Protein AF-A0A3D1RVG7-F1 (afdb_monomer_lite)

pLDDT: mean 81.76, std 17.54, range [36.0, 95.56]

Structure (mmCIF, N/CA/C/O backbone):
data_AF-A0A3D1RVG7-F1
#
_entry.id   AF-A0A3D1RVG7-F1
#
loop_
_atom_site.group_PDB
_atom_site.id
_atom_site.type_symbol
_atom_site.label_atom_id
_atom_site.label_alt_id
_atom_site.label_comp_id
_atom_site.label_asym_id
_atom_site.label_entity_id
_atom_site.label_seq_id
_atom_site.pdbx_PDB_ins_code
_atom_site.Cartn_x
_atom_site.Cartn_y
_atom_site.Cartn_z
_atom_site.occupancy
_atom_site.B_iso_or_equiv
_atom_site.auth_seq_id
_atom_site.auth_comp_id
_atom_site.auth_asym_id
_atom_site.auth_atom_id
_atom_site.pdbx_PDB_model_num
ATOM 1 N N . ALA A 1 1 ? 5.542 33.161 4.143 1.00 36.00 1 ALA A N 1
ATOM 2 C CA . ALA A 1 1 ? 6.812 32.417 4.125 1.00 36.00 1 ALA A CA 1
ATOM 3 C C . ALA A 1 1 ? 6.480 30.940 3.970 1.00 36.00 1 ALA A C 1
ATOM 5 O O . ALA A 1 1 ? 6.048 30.318 4.931 1.00 36.00 1 ALA A O 1
ATOM 6 N N . PHE A 1 2 ? 6.561 30.422 2.743 1.00 39.19 2 PHE A N 1
ATOM 7 C CA . PHE A 1 2 ? 6.458 28.988 2.480 1.00 39.19 2 PHE A CA 1
ATOM 8 C C . PHE A 1 2 ? 7.765 28.360 2.962 1.00 39.19 2 PHE A C 1
ATOM 10 O O . PHE A 1 2 ? 8.793 28.461 2.297 1.00 39.19 2 PHE A O 1
ATOM 17 N N . TYR A 1 3 ? 7.754 27.850 4.189 1.00 36.12 3 TYR A N 1
ATOM 18 C CA . TYR A 1 3 ? 8.884 27.115 4.734 1.00 36.12 3 TYR A CA 1
ATOM 19 C C . TYR A 1 3 ? 8.941 25.735 4.069 1.00 36.12 3 TYR A C 1
ATOM 21 O O . TYR A 1 3 ? 7.929 25.043 4.004 1.00 36.12 3 TYR A O 1
ATOM 29 N N . ASN A 1 4 ? 10.154 25.363 3.653 1.00 37.50 4 ASN A N 1
ATOM 30 C CA . ASN A 1 4 ? 10.599 24.060 3.148 1.00 37.50 4 ASN A CA 1
ATOM 31 C C . ASN A 1 4 ? 10.365 23.746 1.654 1.00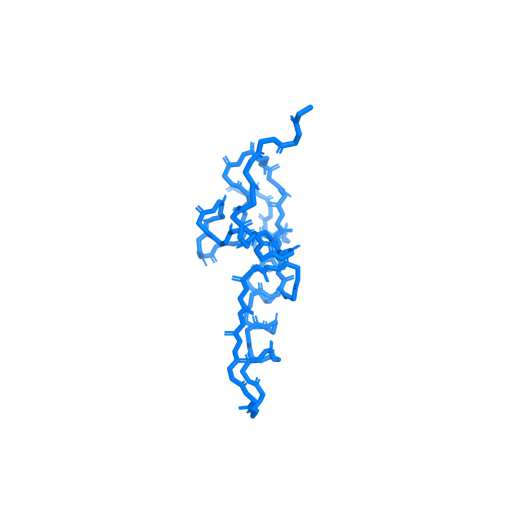 37.50 4 ASN A C 1
ATOM 33 O O . ASN A 1 4 ? 9.443 23.034 1.275 1.00 37.50 4 ASN A O 1
ATOM 37 N N . PHE A 1 5 ? 11.309 24.175 0.807 1.00 42.25 5 PHE A N 1
ATOM 38 C CA . PHE A 1 5 ? 11.612 23.506 -0.466 1.00 42.25 5 PHE A CA 1
ATOM 39 C C . PHE A 1 5 ? 12.430 22.229 -0.191 1.00 42.25 5 PHE A C 1
ATOM 41 O O . PHE A 1 5 ? 13.615 22.150 -0.505 1.00 42.25 5 PHE A O 1
ATOM 48 N N . GLY A 1 6 ? 11.808 21.237 0.441 1.00 48.69 6 GLY A N 1
ATOM 49 C CA . GLY A 1 6 ? 12.184 19.843 0.226 1.00 48.69 6 GLY A CA 1
ATOM 50 C C . GLY A 1 6 ? 11.363 19.353 -0.959 1.00 48.69 6 GLY A C 1
ATOM 51 O O . GLY A 1 6 ? 10.179 19.670 -1.030 1.00 48.69 6 GLY A O 1
ATOM 52 N N . PHE A 1 7 ? 11.964 18.644 -1.913 1.00 50.66 7 PHE A N 1
ATOM 53 C CA . PHE A 1 7 ? 11.215 17.940 -2.959 1.00 50.66 7 PHE A CA 1
ATOM 54 C C . PHE A 1 7 ? 10.288 16.925 -2.263 1.00 50.66 7 PHE A C 1
ATOM 56 O O . PHE A 1 7 ? 10.700 15.816 -1.939 1.00 50.66 7 PHE A O 1
ATOM 63 N N . HIS A 1 8 ? 9.071 17.341 -1.919 1.00 54.28 8 HIS A N 1
ATOM 64 C CA . HIS A 1 8 ? 8.037 16.461 -1.4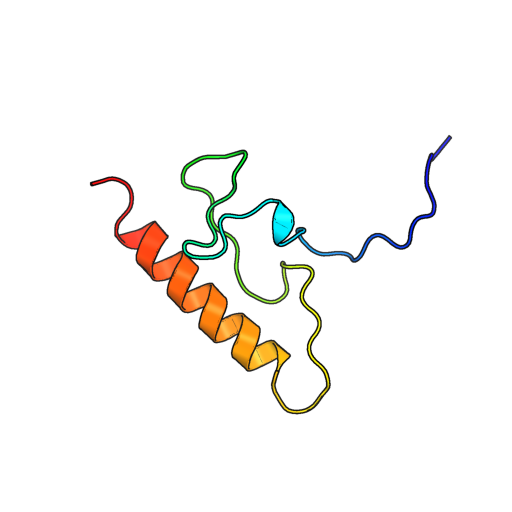03 1.00 54.28 8 HIS A CA 1
ATOM 65 C C . HIS A 1 8 ? 7.392 15.815 -2.619 1.00 54.28 8 HIS A C 1
ATOM 67 O O . HIS A 1 8 ? 6.738 16.500 -3.408 1.00 54.28 8 HIS A O 1
ATOM 73 N N . SER A 1 9 ? 7.641 14.522 -2.807 1.00 62.34 9 SER A N 1
ATOM 74 C CA . SER A 1 9 ? 6.915 13.736 -3.793 1.00 62.34 9 SER A CA 1
ATOM 75 C C . SER A 1 9 ? 5.404 13.939 -3.622 1.00 62.34 9 SER A C 1
ATOM 77 O O . SER A 1 9 ? 4.923 14.074 -2.495 1.00 62.34 9 SER A O 1
ATOM 79 N N . PRO A 1 10 ? 4.635 13.971 -4.719 1.00 71.31 10 PRO A N 1
ATOM 80 C CA . PRO A 1 10 ? 3.230 14.382 -4.703 1.00 71.31 10 PRO A CA 1
ATOM 81 C C . PRO A 1 10 ? 2.271 13.380 -4.030 1.00 71.31 10 PRO A C 1
ATOM 83 O O . PRO A 1 10 ? 1.071 13.649 -3.962 1.00 71.31 10 PRO A O 1
ATOM 86 N N . GLY A 1 11 ? 2.766 12.231 -3.565 1.00 83.94 11 GLY A N 1
ATOM 87 C CA . GLY A 1 11 ? 1.968 11.139 -3.018 1.00 83.94 11 GLY A CA 1
ATOM 88 C C . GLY A 1 11 ? 1.903 11.091 -1.489 1.00 83.94 11 GLY A C 1
ATOM 89 O O . GLY A 1 11 ? 2.532 11.856 -0.760 1.00 83.94 11 GLY A O 1
ATOM 90 N N . ILE A 1 12 ? 1.120 10.141 -0.992 1.00 89.12 12 ILE A N 1
ATOM 91 C CA . ILE A 1 12 ? 1.032 9.802 0.427 1.00 89.12 12 ILE A CA 1
ATOM 92 C C . ILE A 1 12 ? 2.253 8.970 0.806 1.00 89.12 12 ILE A C 1
ATOM 94 O O . ILE A 1 12 ? 2.473 7.909 0.222 1.00 89.12 12 ILE A O 1
ATOM 98 N N . ASP A 1 13 ? 2.989 9.412 1.828 1.00 90.00 13 ASP A N 1
ATOM 99 C CA . ASP A 1 13 ? 4.104 8.657 2.402 1.00 90.00 13 ASP A CA 1
ATOM 100 C C . ASP A 1 13 ? 3.623 7.266 2.871 1.00 90.00 13 ASP A C 1
ATOM 102 O O . ASP A 1 13 ? 2.807 7.181 3.803 1.00 90.00 13 ASP A O 1
ATOM 106 N N . PRO A 1 14 ? 4.135 6.160 2.295 1.00 87.31 14 PRO A N 1
ATOM 107 C CA . PRO A 1 14 ? 3.826 4.805 2.747 1.00 87.31 14 PRO A CA 1
ATOM 108 C C . PRO A 1 14 ? 4.176 4.566 4.223 1.00 87.31 14 PRO A C 1
ATOM 110 O O . PRO A 1 14 ? 3.558 3.724 4.877 1.00 87.31 14 PRO A O 1
ATOM 113 N N . GLY A 1 15 ? 5.124 5.328 4.781 1.00 89.94 15 GLY A N 1
ATOM 114 C CA . GLY A 1 15 ? 5.474 5.334 6.200 1.00 89.94 15 GLY A CA 1
ATOM 115 C C . GLY A 1 15 ? 4.317 5.747 7.113 1.00 89.94 15 GLY A C 1
ATOM 116 O O . GLY A 1 15 ? 4.230 5.276 8.253 1.00 89.94 15 GLY A O 1
ATOM 117 N N . SER A 1 16 ? 3.364 6.532 6.608 1.00 90.75 16 SER A N 1
ATOM 118 C CA . SER A 1 16 ? 2.140 6.915 7.325 1.00 90.75 16 SER A CA 1
ATOM 119 C C . SER A 1 16 ? 1.057 5.822 7.333 1.00 90.75 16 SER A C 1
ATOM 121 O O . SER A 1 16 ? 0.050 5.946 8.038 1.00 90.75 16 SER A O 1
ATOM 123 N N . LEU A 1 17 ? 1.271 4.722 6.603 1.00 93.31 17 LEU A N 1
ATOM 124 C CA . LEU A 1 17 ? 0.326 3.618 6.449 1.00 93.31 17 LEU A CA 1
ATOM 125 C C . LEU A 1 17 ? 0.824 2.346 7.138 1.00 93.31 17 LEU A C 1
ATOM 127 O O . LEU A 1 17 ? 2.011 2.170 7.423 1.00 93.31 17 LEU A O 1
ATOM 131 N N . THR A 1 18 ? -0.097 1.430 7.423 1.00 93.81 18 THR A N 1
ATOM 132 C CA . THR A 1 18 ? 0.241 0.078 7.881 1.00 93.81 18 THR A CA 1
ATOM 133 C C . THR A 1 18 ? 0.556 -0.796 6.661 1.00 93.81 18 THR A C 1
ATOM 135 O O . THR A 1 18 ? -0.371 -1.127 5.926 1.00 93.81 18 THR A O 1
ATOM 138 N N . PRO A 1 19 ? 1.807 -1.248 6.435 1.00 91.06 19 PRO A N 1
ATOM 139 C CA . PRO A 1 19 ? 2.210 -1.847 5.151 1.00 91.06 19 PRO A CA 1
ATOM 140 C C . PRO A 1 19 ? 1.434 -3.106 4.742 1.00 91.06 19 PRO A C 1
ATOM 142 O O . PRO A 1 19 ? 1.328 -3.431 3.566 1.00 91.06 19 PRO A O 1
ATOM 145 N N . ARG A 1 20 ? 0.896 -3.845 5.719 1.00 92.31 20 ARG A N 1
ATOM 146 C CA . ARG A 1 20 ? 0.124 -5.069 5.465 1.00 92.31 20 ARG A CA 1
ATOM 147 C C . ARG A 1 20 ? -1.306 -4.783 5.011 1.00 92.31 20 ARG A C 1
ATOM 149 O O . ARG A 1 20 ? -1.842 -5.547 4.215 1.00 92.31 20 ARG A O 1
ATOM 156 N N . THR A 1 21 ? -1.926 -3.745 5.564 1.00 93.75 21 THR A N 1
ATOM 157 C CA . THR A 1 21 ? -3.354 -3.452 5.372 1.00 93.75 21 THR A CA 1
ATOM 158 C C . THR A 1 21 ? -3.594 -2.282 4.439 1.00 93.75 21 THR A C 1
ATOM 160 O O . THR A 1 21 ? -4.676 -2.172 3.878 1.00 93.75 21 THR A O 1
ATOM 163 N N . MET A 1 22 ? -2.586 -1.427 4.275 1.00 95.56 22 MET A N 1
ATOM 164 C CA . MET A 1 22 ? -2.673 -0.116 3.645 1.00 95.56 22 MET A CA 1
ATOM 165 C C . MET A 1 22 ? -3.636 0.857 4.344 1.00 95.56 22 MET A C 1
ATOM 167 O O . MET A 1 22 ? -4.067 1.842 3.749 1.00 95.56 22 MET A O 1
ATOM 171 N N . GLU A 1 23 ? -3.962 0.595 5.614 1.00 95.50 23 GLU A N 1
ATOM 172 C CA . GLU A 1 23 ? -4.765 1.490 6.452 1.00 95.50 23 GLU A CA 1
ATOM 173 C C . GLU A 1 23 ? -3.924 2.684 6.922 1.00 95.50 23 GLU A C 1
ATOM 175 O O . GLU A 1 23 ? -2.758 2.523 7.308 1.00 95.50 23 GLU A O 1
ATOM 180 N N . SER A 1 24 ? -4.530 3.869 6.950 1.00 94.25 24 SER A N 1
ATOM 181 C CA . SER A 1 24 ? -3.959 5.057 7.574 1.00 94.25 24 SER A CA 1
ATOM 182 C C . SER A 1 24 ? -3.707 4.826 9.062 1.00 94.25 24 SER A C 1
ATOM 184 O O . SER A 1 24 ? -4.564 4.341 9.802 1.00 94.25 24 SER A O 1
ATOM 186 N N . LYS A 1 25 ? -2.523 5.227 9.536 1.00 93.50 25 LYS A N 1
ATOM 187 C CA . LYS A 1 25 ? -2.222 5.246 10.975 1.00 93.50 25 LYS A CA 1
ATOM 188 C C . LYS A 1 25 ? -2.963 6.363 11.718 1.00 93.50 25 LYS A C 1
ATOM 190 O O . LYS A 1 25 ? -3.054 6.302 12.940 1.00 93.50 25 LYS A O 1
ATOM 195 N N . ILE A 1 26 ? -3.472 7.365 10.995 1.00 93.50 26 ILE A N 1
ATOM 196 C CA . ILE A 1 26 ? -4.119 8.560 11.554 1.00 93.50 26 ILE A CA 1
ATOM 197 C C . ILE A 1 26 ? -5.640 8.389 11.575 1.00 93.50 26 ILE A C 1
ATOM 199 O O . ILE A 1 26 ? -6.277 8.661 12.589 1.00 93.50 26 ILE A O 1
ATOM 203 N N . VAL A 1 27 ? -6.226 7.925 10.466 1.00 93.38 27 VAL A N 1
ATOM 204 C CA . VAL A 1 27 ? -7.680 7.794 10.312 1.00 93.38 27 VAL A CA 1
ATOM 205 C C . VAL A 1 27 ? -8.053 6.324 10.167 1.00 93.38 27 VAL A C 1
ATOM 207 O O . VAL A 1 27 ? -7.750 5.688 9.161 1.00 93.38 27 VAL A O 1
ATOM 210 N N . LYS A 1 28 ? -8.738 5.779 11.173 1.00 91.69 28 LYS A N 1
ATOM 211 C CA . LYS A 1 28 ? -9.211 4.392 11.142 1.00 91.69 28 LYS A CA 1
ATOM 212 C C . LYS A 1 28 ? -10.260 4.180 10.056 1.00 91.69 28 LYS A C 1
ATOM 214 O O . LYS A 1 28 ? -11.129 5.025 9.857 1.00 91.69 28 LYS A O 1
ATOM 219 N N . GLY A 1 29 ? -10.167 3.048 9.362 1.00 91.94 29 GLY A N 1
ATOM 220 C CA . GLY A 1 29 ? -11.048 2.707 8.244 1.00 91.94 29 GLY A CA 1
ATOM 221 C C . GLY A 1 29 ? -10.744 3.439 6.930 1.00 91.94 29 GLY A C 1
ATOM 222 O O . GLY A 1 29 ? -11.458 3.233 5.952 1.00 91.94 29 GLY A O 1
ATOM 223 N N . LEU A 1 30 ? -9.694 4.267 6.878 1.00 93.44 30 LEU A N 1
ATOM 224 C CA . LEU A 1 30 ? -9.232 4.912 5.650 1.00 93.44 30 LEU A CA 1
ATOM 225 C C . LEU A 1 30 ? -8.048 4.139 5.065 1.00 93.44 30 LEU A C 1
ATOM 227 O O . LEU A 1 30 ? -7.056 3.913 5.756 1.00 93.44 30 LEU A O 1
ATOM 231 N N . PHE A 1 31 ? -8.134 3.767 3.789 1.00 94.50 31 PHE A N 1
ATOM 232 C CA . PHE A 1 31 ? -7.128 2.954 3.102 1.00 94.50 31 PHE A CA 1
ATOM 233 C C . PHE A 1 31 ? -6.665 3.629 1.813 1.00 94.50 31 PHE A C 1
ATOM 235 O O . PHE A 1 31 ? -7.458 4.283 1.137 1.00 94.50 31 PHE A O 1
ATOM 242 N N . PHE A 1 32 ? -5.398 3.430 1.451 1.00 94.25 32 PHE A N 1
ATOM 243 C CA . PHE A 1 32 ? -4.795 4.017 0.251 1.00 94.25 32 PHE A CA 1
ATOM 244 C C . PHE A 1 32 ? -4.067 2.966 -0.585 1.00 94.25 32 PHE A C 1
ATOM 246 O O . PHE A 1 32 ? -3.526 2.001 -0.057 1.00 94.25 32 PHE A O 1
ATOM 253 N N . ALA A 1 33 ? -4.045 3.133 -1.902 1.00 94.06 33 ALA A N 1
ATOM 254 C CA . ALA A 1 33 ? -3.398 2.201 -2.818 1.00 94.06 33 ALA A CA 1
ATOM 255 C C . ALA A 1 33 ? -3.111 2.866 -4.165 1.00 94.06 33 ALA A C 1
ATOM 257 O O . ALA A 1 33 ? -3.775 3.834 -4.531 1.00 94.06 33 ALA A O 1
ATOM 258 N N . GLY A 1 34 ? -2.183 2.298 -4.933 1.00 90.44 34 GLY A N 1
ATOM 259 C CA . GLY A 1 34 ? -1.858 2.795 -6.269 1.00 90.44 34 GLY A CA 1
ATOM 260 C C . GLY A 1 34 ? -0.964 4.027 -6.274 1.00 90.44 34 GLY A C 1
ATOM 261 O O . GLY A 1 34 ? -0.231 4.282 -5.326 1.00 90.44 34 GLY A O 1
ATOM 262 N N . GLU A 1 35 ? -1.045 4.772 -7.371 1.00 88.38 35 GLU A N 1
ATOM 263 C CA . GLU A 1 35 ? -0.196 5.930 -7.694 1.00 88.38 35 GLU A CA 1
ATOM 264 C C . GLU A 1 35 ? -0.419 7.137 -6.768 1.00 88.38 35 GLU A C 1
ATOM 266 O O . GLU A 1 35 ? 0.368 8.073 -6.755 1.00 88.38 35 GLU A O 1
ATOM 271 N N . VAL A 1 36 ? -1.471 7.112 -5.940 1.00 89.62 36 VAL A N 1
ATOM 272 C CA . VAL A 1 36 ? -1.648 8.109 -4.873 1.00 89.62 36 VAL A CA 1
ATOM 273 C C . VAL A 1 36 ? -0.585 7.974 -3.777 1.00 89.62 36 VAL A C 1
ATOM 275 O O . VAL A 1 36 ? -0.397 8.897 -2.990 1.00 89.62 36 VAL A O 1
ATOM 278 N N . LEU A 1 37 ? 0.076 6.817 -3.679 1.00 88.69 37 LEU A N 1
ATOM 279 C CA . LEU A 1 37 ? 1.195 6.596 -2.771 1.00 88.69 37 LEU A CA 1
ATOM 280 C C . LEU A 1 37 ? 2.473 7.144 -3.393 1.00 88.69 37 LEU A C 1
ATOM 282 O O . LEU A 1 37 ? 2.677 7.020 -4.596 1.00 88.69 37 LEU A O 1
ATOM 286 N N . ASP A 1 38 ? 3.363 7.662 -2.555 1.00 86.38 38 ASP A N 1
ATOM 287 C CA . ASP A 1 38 ? 4.724 8.014 -2.958 1.00 86.38 38 ASP A CA 1
ATOM 288 C C . ASP A 1 38 ? 5.570 6.740 -3.147 1.00 86.38 38 ASP A C 1
ATOM 290 O O . ASP A 1 38 ? 6.39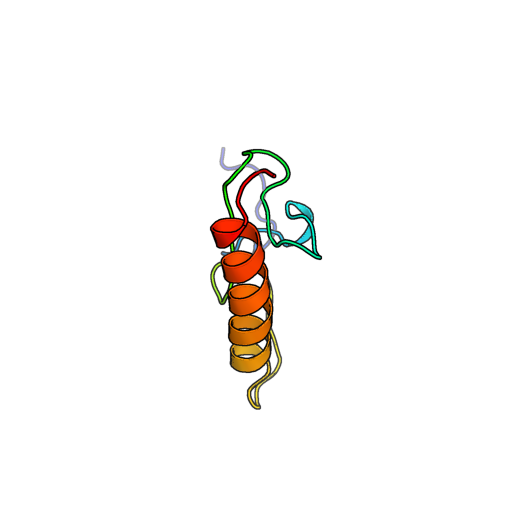1 6.361 -2.310 1.00 86.38 38 ASP A O 1
ATOM 294 N N . VAL A 1 39 ? 5.259 5.991 -4.208 1.00 78.75 39 VAL A N 1
ATOM 295 C CA . VAL A 1 39 ? 5.938 4.759 -4.612 1.00 78.75 39 VAL A CA 1
ATOM 296 C C . VAL A 1 39 ? 6.206 4.831 -6.107 1.00 78.75 39 VAL A C 1
ATOM 298 O O . VAL A 1 39 ? 5.330 4.538 -6.919 1.00 78.75 39 VAL A O 1
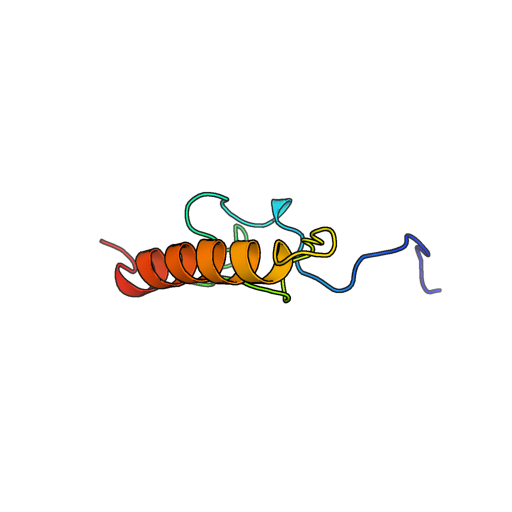ATOM 301 N N . ASP A 1 40 ? 7.450 5.142 -6.451 1.00 76.62 40 ASP A N 1
ATOM 302 C CA . ASP A 1 40 ? 7.926 5.124 -7.827 1.00 76.62 40 ASP A CA 1
ATOM 303 C C . ASP A 1 40 ? 8.677 3.825 -8.123 1.00 76.62 40 ASP A C 1
ATOM 305 O O . ASP A 1 40 ? 9.698 3.489 -7.518 1.00 76.62 40 ASP A O 1
ATOM 309 N N . GLY A 1 41 ? 8.160 3.069 -9.082 1.00 73.62 41 GLY A N 1
ATOM 310 C CA . GLY A 1 41 ? 8.869 1.980 -9.728 1.00 73.62 41 GLY A CA 1
ATOM 311 C C . GLY A 1 41 ? 9.626 2.471 -10.959 1.00 73.62 41 GLY A C 1
ATOM 312 O O . GLY A 1 41 ? 9.217 3.408 -11.645 1.00 73.62 41 GLY A O 1
ATOM 313 N N . TYR A 1 42 ? 10.716 1.782 -11.298 1.00 73.88 42 TYR A N 1
ATOM 314 C CA . TYR A 1 42 ? 11.341 1.942 -12.610 1.00 73.88 42 TYR A CA 1
ATOM 315 C C . TYR A 1 42 ? 10.355 1.566 -13.736 1.00 73.88 42 TYR A C 1
ATOM 317 O O . TYR A 1 42 ? 9.306 0.948 -13.515 1.00 73.88 42 TYR A O 1
ATOM 325 N N . THR A 1 43 ? 10.685 1.911 -14.981 1.00 72.94 43 THR A N 1
ATOM 326 C CA . THR A 1 43 ? 9.909 1.459 -16.144 1.00 72.94 43 THR A CA 1
ATOM 327 C C . THR A 1 43 ? 9.915 -0.075 -16.246 1.00 72.94 43 THR A C 1
ATOM 329 O O . THR A 1 43 ? 10.778 -0.751 -15.690 1.00 72.94 43 THR A O 1
ATOM 332 N N . GLY A 1 44 ? 8.924 -0.651 -16.935 1.00 81.50 44 GLY A N 1
ATOM 333 C CA . GLY A 1 44 ? 8.786 -2.113 -17.051 1.00 81.50 44 GLY A CA 1
ATOM 334 C C . GLY A 1 44 ? 7.692 -2.735 -16.177 1.00 81.50 44 GLY A C 1
ATOM 335 O O . GLY A 1 44 ? 7.729 -3.929 -15.904 1.00 81.50 44 GLY A O 1
ATOM 336 N N . GLY A 1 45 ? 6.695 -1.947 -15.759 1.00 84.94 45 GLY A N 1
ATOM 337 C CA . GLY A 1 45 ? 5.473 -2.464 -15.127 1.00 84.94 45 GLY A CA 1
ATOM 338 C C . GLY A 1 45 ? 5.485 -2.490 -13.598 1.00 84.94 45 GLY A C 1
ATOM 339 O O . GLY A 1 45 ? 4.492 -2.898 -12.999 1.00 84.94 45 GLY A O 1
ATOM 340 N N . TYR A 1 46 ? 6.546 -1.999 -12.953 1.00 85.81 46 TYR A N 1
ATOM 341 C CA . TYR A 1 46 ? 6.638 -1.925 -11.491 1.00 85.81 46 TYR A CA 1
ATOM 342 C C . TYR A 1 46 ? 5.541 -1.050 -10.870 1.00 85.81 46 TYR A C 1
ATOM 344 O O . TYR A 1 46 ? 4.963 -1.450 -9.862 1.00 85.81 46 TYR A O 1
ATOM 352 N N . ASN A 1 47 ? 5.167 0.063 -11.514 1.00 85.38 47 ASN A N 1
ATOM 353 C CA . ASN A 1 47 ? 4.054 0.910 -11.057 1.00 85.38 47 ASN A CA 1
ATOM 354 C C . ASN A 1 47 ? 2.716 0.161 -11.078 1.00 85.38 47 ASN A C 1
ATOM 356 O O . ASN A 1 47 ? 1.948 0.230 -10.122 1.00 85.38 47 ASN A O 1
ATOM 360 N N . LEU A 1 48 ? 2.456 -0.628 -12.127 1.00 89.38 48 LEU A N 1
ATOM 361 C CA . LEU A 1 48 ? 1.240 -1.444 -12.214 1.00 89.38 48 LEU A CA 1
ATOM 362 C C . LEU A 1 48 ? 1.252 -2.567 -11.174 1.00 89.38 48 LEU A C 1
ATOM 364 O O . LEU A 1 48 ? 0.247 -2.807 -10.509 1.00 89.38 48 LEU A O 1
ATOM 368 N N . GLN A 1 49 ? 2.398 -3.222 -10.983 1.00 92.25 49 GLN A N 1
ATOM 369 C CA . GLN A 1 49 ? 2.553 -4.254 -9.962 1.00 92.25 49 GLN A CA 1
ATOM 370 C C . GLN A 1 49 ? 2.324 -3.692 -8.553 1.00 92.25 49 GLN A C 1
ATOM 372 O O . GLN A 1 49 ? 1.631 -4.322 -7.747 1.00 92.25 49 GLN A O 1
ATOM 377 N N . ALA A 1 50 ? 2.868 -2.509 -8.257 1.00 89.12 50 ALA A N 1
ATOM 378 C CA . ALA A 1 50 ? 2.653 -1.804 -6.999 1.00 89.12 50 ALA A CA 1
ATOM 379 C C . ALA A 1 50 ? 1.176 -1.422 -6.827 1.00 89.12 50 ALA A C 1
ATOM 381 O O . ALA A 1 50 ? 0.595 -1.682 -5.769 1.00 89.12 50 ALA A O 1
ATOM 382 N N . ALA A 1 51 ? 0.532 -0.906 -7.878 1.00 90.75 51 ALA A N 1
ATOM 383 C CA . ALA A 1 5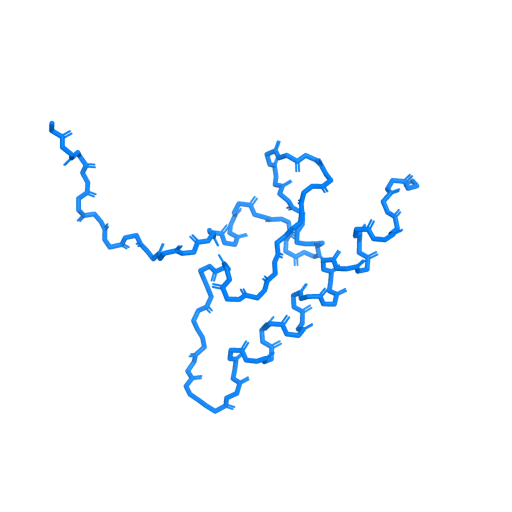1 ? -0.878 -0.538 -7.845 1.00 90.75 51 ALA A CA 1
ATOM 384 C C . ALA A 1 51 ? -1.802 -1.737 -7.597 1.00 90.75 51 ALA A C 1
ATOM 386 O O . ALA A 1 51 ? -2.648 -1.688 -6.703 1.00 90.75 51 ALA A O 1
ATOM 387 N N . PHE A 1 52 ? -1.606 -2.851 -8.304 1.00 93.75 52 PHE A N 1
ATOM 388 C CA . PHE A 1 52 ? -2.422 -4.050 -8.101 1.00 93.75 52 PHE A CA 1
ATOM 389 C C . PHE A 1 52 ? -2.172 -4.711 -6.743 1.00 93.75 52 PHE A C 1
ATOM 391 O O . PHE A 1 52 ? -3.119 -5.150 -6.084 1.00 93.75 52 PHE A O 1
ATOM 398 N N . SER A 1 53 ? -0.916 -4.760 -6.292 1.00 94.19 53 SER A N 1
ATOM 399 C CA . SER A 1 53 ? -0.566 -5.371 -5.005 1.00 94.19 53 SER A CA 1
ATOM 400 C C . SER A 1 53 ? -1.154 -4.585 -3.830 1.00 94.19 53 SER A C 1
ATOM 402 O O . SER A 1 53 ? -1.791 -5.175 -2.953 1.00 94.19 53 SER A O 1
ATOM 404 N N . THR A 1 54 ? -0.994 -3.257 -3.833 1.00 94.19 54 THR A N 1
ATOM 405 C CA . THR A 1 54 ? -1.539 -2.378 -2.784 1.00 94.19 54 THR A CA 1
ATOM 406 C C . THR A 1 54 ? -3.062 -2.312 -2.841 1.00 94.19 54 THR A C 1
ATOM 408 O O . THR A 1 54 ? -3.705 -2.422 -1.799 1.00 94.19 54 THR A O 1
ATOM 411 N N . GLY A 1 55 ? -3.656 -2.247 -4.039 1.00 94.38 55 GLY A N 1
ATOM 412 C CA . GLY A 1 55 ? -5.109 -2.232 -4.228 1.00 94.38 55 GLY A CA 1
ATOM 413 C C . GLY A 1 55 ? -5.784 -3.496 -3.703 1.00 94.38 55 GLY A C 1
ATOM 414 O O . GLY A 1 55 ? -6.794 -3.420 -3.003 1.00 94.38 55 GLY A O 1
ATOM 415 N N . ARG A 1 56 ? -5.190 -4.671 -3.952 1.00 94.81 56 ARG A N 1
ATOM 416 C CA . ARG A 1 56 ? -5.685 -5.941 -3.401 1.00 94.81 56 ARG A CA 1
ATOM 417 C C . ARG A 1 56 ? -5.618 -5.974 -1.875 1.00 94.81 56 ARG A C 1
ATOM 419 O O . ARG A 1 56 ? -6.550 -6.474 -1.248 1.00 94.81 56 ARG A O 1
ATOM 426 N N . ALA A 1 57 ? -4.527 -5.489 -1.28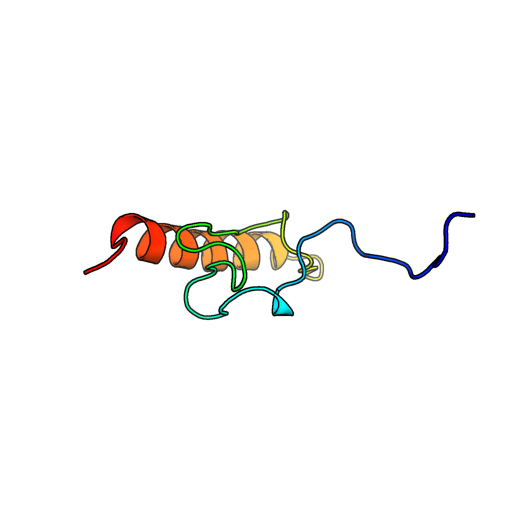1 1.00 92.94 57 ALA A N 1
ATOM 427 C CA . ALA A 1 57 ? -4.390 -5.432 0.171 1.00 92.94 57 ALA A CA 1
ATOM 428 C C . ALA A 1 57 ? -5.435 -4.482 0.774 1.00 92.94 57 ALA A C 1
ATOM 430 O O . ALA A 1 57 ? -6.268 -4.930 1.560 1.00 92.94 57 ALA A O 1
ATOM 431 N N . ALA A 1 58 ? -5.458 -3.224 0.326 1.00 94.00 58 ALA A N 1
ATOM 432 C CA . ALA A 1 58 ? -6.411 -2.210 0.771 1.00 94.00 58 ALA A CA 1
ATOM 433 C C . ALA A 1 58 ? -7.860 -2.700 0.647 1.00 94.00 58 ALA A C 1
ATOM 435 O O . ALA A 1 58 ? -8.598 -2.689 1.625 1.00 94.00 58 ALA A O 1
ATOM 436 N N . GLY A 1 59 ? -8.249 -3.225 -0.521 1.00 93.88 59 GLY A N 1
ATOM 437 C CA . GLY A 1 59 ? -9.600 -3.733 -0.760 1.00 93.88 59 GLY A CA 1
ATOM 438 C C . GLY A 1 59 ? -9.970 -4.916 0.137 1.00 93.88 59 GLY A C 1
ATOM 439 O O . GLY A 1 59 ? -11.069 -4.946 0.686 1.00 93.88 59 GLY A O 1
ATOM 440 N N . LYS A 1 60 ? -9.049 -5.869 0.352 1.00 94.38 60 LYS A N 1
ATOM 441 C CA . LYS A 1 60 ? -9.290 -7.014 1.244 1.00 94.38 60 LYS A CA 1
ATOM 442 C C . LYS A 1 60 ? -9.531 -6.563 2.685 1.00 94.38 60 LYS A C 1
ATOM 444 O O . LYS A 1 60 ? -10.448 -7.066 3.322 1.00 94.38 60 LYS A O 1
ATOM 449 N N . TYR A 1 61 ? -8.714 -5.651 3.205 1.00 92.88 61 TYR A N 1
ATOM 450 C CA . TYR A 1 61 ? -8.832 -5.201 4.594 1.00 92.88 61 TYR A CA 1
ATOM 451 C C . TYR A 1 61 ? -9.960 -4.185 4.800 1.00 92.88 61 TYR A C 1
ATOM 453 O O . TYR A 1 61 ? -10.588 -4.204 5.854 1.00 92.88 61 TYR A O 1
ATOM 461 N N . ALA A 1 62 ? -10.282 -3.378 3.787 1.00 91.75 62 ALA A N 1
ATOM 462 C CA . ALA A 1 62 ? -11.449 -2.503 3.804 1.00 91.75 62 ALA A CA 1
ATOM 463 C C . ALA A 1 62 ? -12.763 -3.303 3.792 1.00 91.75 62 ALA A C 1
ATOM 465 O O . ALA A 1 62 ? -13.678 -2.989 4.546 1.00 91.75 62 ALA A O 1
ATOM 466 N N . ALA A 1 63 ? -12.850 -4.367 2.983 1.00 88.88 63 ALA A N 1
ATOM 467 C CA . ALA A 1 63 ? -14.052 -5.199 2.886 1.00 88.88 63 ALA A CA 1
ATOM 468 C C . ALA A 1 63 ? -14.315 -6.042 4.145 1.00 88.88 63 ALA A C 1
ATOM 470 O O . ALA A 1 63 ? -15.465 -6.312 4.475 1.00 88.88 63 ALA A O 1
ATOM 471 N N . VAL A 1 64 ? -13.257 -6.453 4.849 1.00 80.31 64 VAL A N 1
ATOM 472 C CA . VAL A 1 64 ? -13.351 -7.200 6.118 1.00 80.31 64 VAL A CA 1
ATOM 473 C C . VAL A 1 64 ? -13.556 -6.255 7.314 1.00 80.31 64 VAL A C 1
ATOM 475 O O . VAL A 1 64 ? -13.596 -6.726 8.443 1.00 80.31 64 VAL A O 1
ATOM 478 N N . GLY A 1 65 ? -13.682 -4.941 7.074 1.00 63.53 65 GLY A N 1
ATOM 479 C CA . GLY A 1 65 ? -13.705 -3.871 8.072 1.00 63.53 65 GLY A CA 1
ATOM 480 C C . GLY A 1 65 ? -14.272 -4.277 9.434 1.00 63.53 65 GLY A C 1
ATOM 481 O O . GLY A 1 65 ? -15.462 -4.541 9.555 1.00 63.53 65 GLY A O 1
ATOM 482 N N . ASN A 1 66 ? -13.396 -4.291 10.444 1.00 52.62 66 ASN A N 1
ATOM 483 C CA . ASN A 1 66 ? -13.707 -4.539 11.855 1.00 52.62 66 ASN A CA 1
ATOM 484 C C . ASN A 1 66 ? -14.571 -5.791 12.130 1.00 52.62 66 ASN A C 1
ATOM 486 O O . ASN A 1 66 ? -15.738 -5.668 12.508 1.00 52.62 66 ASN A O 1
ATOM 490 N N . MET A 1 67 ? -13.966 -6.981 12.048 1.00 43.53 67 MET A N 1
ATOM 491 C CA . MET A 1 67 ? -14.262 -8.039 13.030 1.00 43.53 67 MET A CA 1
ATOM 492 C C . MET A 1 67 ? -13.280 -7.937 14.191 1.00 43.53 67 MET A C 1
ATOM 494 O O . MET A 1 67 ? -12.073 -7.756 13.906 1.00 43.53 67 MET A O 1
#

Foldseek 3Di:
DPPDPDPDDQADECVQADVQQQAGPVDPLDHDAAPNHPDDDDPDCVSVVRRVVRVVSNVVDSVVRDD

Sequence (67 aa):
AFYNFGFHSPGIDPGSLTPRTMESKIVKGLFFAGEVLDVDGYTGGYNLQAAFSTGRAAGKYAAVGNM

Radius of gyration: 13.7 Å; chains: 1; bounding box: 26×40×30 Å

Secondary structure (DSSP, 8-state):
---------SSB-GGGB-TTT-BBSSSTT-B--GGGBS-PPPTTTHHHHHHHHHHHHHHHHHHT---